Protein AF-K1TLU6-F1 (afdb_monomer_lite)

Sequence (132 aa):
MNIALIRTMDSQGRIVIPAEIRKQMKLSDGDALELENVGMELLLRKCPTHLNGKEEMASYLSVLYSVIHCGIAICSEAHILVSAGIYLPEGTPVTEELAELVADGQELISAENCPVYPVSNTRQPVCAFFPI

pLDDT: mean 86.57, std 10.34, range [41.88, 95.31]

Structure (mmCIF, N/CA/C/O backbone):
data_AF-K1TLU6-F1
#
_entry.id   AF-K1TLU6-F1
#
loop_
_atom_site.group_PDB
_atom_site.id
_atom_site.type_symbol
_atom_site.label_atom_id
_atom_site.label_alt_id
_atom_site.label_comp_id
_atom_site.label_asym_id
_atom_site.label_entity_id
_atom_site.label_seq_id
_atom_site.pdbx_PDB_ins_code
_atom_site.Cartn_x
_atom_site.Cartn_y
_atom_site.Cartn_z
_atom_site.occupancy
_atom_site.B_iso_or_equiv
_atom_site.auth_seq_id
_atom_site.auth_comp_id
_atom_site.auth_asym_id
_atom_site.auth_atom_id
_atom_site.pdbx_PDB_model_num
ATOM 1 N N . MET A 1 1 ? -21.525 -18.022 25.150 1.00 41.88 1 MET A N 1
ATOM 2 C CA . MET A 1 1 ? -22.535 -17.126 25.751 1.00 41.88 1 MET A CA 1
ATOM 3 C C . MET A 1 1 ? -22.153 -15.714 25.329 1.00 41.88 1 MET A C 1
ATOM 5 O O . MET A 1 1 ? -21.106 -15.255 25.764 1.00 41.88 1 MET A O 1
ATOM 9 N N . ASN A 1 2 ? -22.881 -15.087 24.400 1.00 56.19 2 ASN A N 1
ATOM 10 C CA . ASN A 1 2 ? -22.580 -13.707 23.999 1.00 56.19 2 ASN A CA 1
ATOM 11 C C . ASN A 1 2 ? -23.158 -12.776 25.064 1.00 56.19 2 ASN A C 1
ATOM 13 O O . ASN A 1 2 ? -24.371 -12.620 25.168 1.00 56.19 2 ASN A O 1
ATOM 17 N N . ILE A 1 3 ? -22.289 -12.232 25.909 1.00 60.25 3 ILE A N 1
ATOM 18 C CA . ILE A 1 3 ? -22.661 -11.244 26.917 1.00 60.25 3 ILE A CA 1
ATOM 19 C C . ILE A 1 3 ? -22.787 -9.906 26.188 1.00 60.25 3 ILE A C 1
ATOM 21 O O . ILE A 1 3 ? -21.803 -9.405 25.647 1.00 60.25 3 ILE A O 1
ATOM 25 N N . ALA A 1 4 ? -23.989 -9.333 26.149 1.00 68.50 4 ALA A N 1
ATOM 26 C CA . ALA A 1 4 ? -24.184 -7.984 25.635 1.00 68.50 4 ALA A CA 1
ATOM 27 C C . ALA A 1 4 ? -23.617 -6.971 26.644 1.00 68.50 4 ALA A C 1
ATOM 29 O O . ALA A 1 4 ? -24.050 -6.910 27.795 1.00 68.50 4 ALA A O 1
ATOM 30 N N . LEU A 1 5 ? -22.631 -6.184 26.216 1.00 81.50 5 LEU A N 1
ATOM 31 C CA . LEU A 1 5 ? -22.025 -5.117 27.010 1.00 81.50 5 LEU A CA 1
ATOM 32 C C . LEU A 1 5 ? -22.700 -3.789 26.661 1.00 81.50 5 LEU A C 1
ATOM 34 O O . LEU A 1 5 ? -22.479 -3.238 25.588 1.00 81.50 5 LEU A O 1
ATOM 38 N N . ILE A 1 6 ? -23.520 -3.267 27.576 1.00 88.19 6 ILE A N 1
ATOM 39 C CA . ILE A 1 6 ? -24.213 -1.987 27.382 1.00 88.19 6 ILE A CA 1
ATOM 40 C C . ILE A 1 6 ? -23.257 -0.834 27.714 1.00 88.19 6 ILE A C 1
ATOM 42 O O . ILE A 1 6 ? -22.626 -0.807 28.779 1.00 88.19 6 ILE A O 1
ATOM 46 N N . ARG A 1 7 ? -23.145 0.132 26.798 1.00 89.94 7 ARG A N 1
ATOM 47 C CA . ARG A 1 7 ? -22.387 1.377 26.968 1.00 89.94 7 ARG A CA 1
ATOM 48 C C . ARG A 1 7 ? -23.227 2.563 26.522 1.00 89.94 7 ARG A C 1
ATOM 50 O O . ARG A 1 7 ? -24.016 2.455 25.591 1.00 89.94 7 ARG A O 1
ATOM 57 N N . THR A 1 8 ? -23.056 3.682 27.212 1.00 92.00 8 THR A N 1
ATOM 58 C CA . THR A 1 8 ? -23.711 4.947 26.882 1.00 92.00 8 THR A CA 1
ATOM 59 C C . THR A 1 8 ? -22.819 5.770 25.967 1.00 92.00 8 THR A C 1
ATOM 61 O O . THR A 1 8 ? -21.597 5.770 26.118 1.00 92.00 8 THR A O 1
ATOM 64 N N . MET A 1 9 ? -23.448 6.490 25.048 1.00 94.75 9 MET A N 1
ATOM 65 C CA . MET A 1 9 ? -22.794 7.508 24.239 1.00 94.75 9 MET A CA 1
ATOM 66 C C . MET A 1 9 ? -22.582 8.772 25.079 1.00 94.75 9 MET A C 1
ATOM 68 O O . MET A 1 9 ? -23.446 9.127 25.885 1.00 94.75 9 MET A O 1
ATOM 72 N N . ASP A 1 10 ? -21.436 9.430 24.925 1.00 94.88 10 ASP A N 1
ATOM 73 C CA . ASP A 1 10 ? -21.203 10.726 25.563 1.00 94.88 10 ASP A CA 1
ATOM 74 C C . ASP A 1 10 ? -21.828 11.890 24.773 1.00 94.88 10 ASP A C 1
ATOM 76 O O . ASP A 1 10 ? -22.415 11.708 23.706 1.00 94.88 10 ASP A O 1
ATOM 80 N N . SER A 1 11 ? -21.699 13.114 25.290 1.00 95.06 11 SER A N 1
ATOM 81 C CA . SER A 1 11 ? -22.249 14.317 24.650 1.00 95.06 11 SER A CA 1
ATOM 82 C C . SER A 1 11 ? -21.630 14.647 23.288 1.00 95.06 11 SER A C 1
ATOM 84 O O . SER A 1 11 ? -22.181 15.469 22.561 1.00 95.06 11 SER A O 1
ATOM 86 N N . GLN A 1 12 ? -20.497 14.034 22.940 1.00 94.88 12 GLN A N 1
ATOM 87 C CA . GLN A 1 12 ? -19.806 14.220 21.666 1.00 94.88 12 GLN A CA 1
ATOM 88 C C . GLN A 1 12 ? -20.062 13.068 20.686 1.00 94.88 12 GLN A C 1
ATOM 90 O O . GLN A 1 12 ? -19.475 13.053 19.607 1.00 94.88 12 GLN A O 1
ATOM 95 N N . GLY A 1 13 ? -20.911 12.101 21.039 1.00 91.88 13 GLY A N 1
ATOM 96 C CA . GLY A 1 13 ? -21.223 10.971 20.171 1.00 91.88 13 GLY A CA 1
ATOM 97 C C . GLY A 1 13 ? -20.250 9.792 20.274 1.00 91.88 13 GLY A C 1
ATOM 98 O O . GLY A 1 13 ? -20.319 8.871 19.463 1.00 91.88 13 GLY A O 1
ATOM 99 N N . ARG A 1 14 ? -19.327 9.788 21.244 1.00 93.94 14 ARG A N 1
ATOM 100 C CA . ARG A 1 14 ? -18.307 8.736 21.375 1.00 93.94 14 ARG A CA 1
ATOM 101 C C . ARG A 1 14 ? -18.825 7.574 22.213 1.00 93.94 14 ARG A C 1
ATOM 103 O O . ARG A 1 14 ? -19.538 7.767 23.198 1.00 93.94 14 ARG A O 1
ATOM 110 N N . ILE A 1 15 ? -18.402 6.363 21.855 1.00 93.25 15 ILE A N 1
ATOM 111 C CA . ILE A 1 15 ? -18.659 5.132 22.611 1.00 93.25 15 ILE A CA 1
ATOM 112 C C . ILE A 1 15 ? -17.315 4.484 22.940 1.00 93.25 15 ILE A C 1
ATOM 114 O O . ILE A 1 15 ? -16.429 4.393 22.093 1.00 93.25 15 ILE A O 1
ATOM 118 N N . VAL A 1 16 ? -17.157 4.019 24.178 1.00 92.25 16 VAL A N 1
ATOM 119 C CA . VAL A 1 16 ? -15.935 3.338 24.620 1.00 92.25 16 VAL A CA 1
ATOM 120 C C . VAL A 1 16 ? -16.022 1.847 24.302 1.00 92.25 16 VAL A C 1
ATOM 122 O O . VAL A 1 16 ? -16.900 1.160 24.826 1.00 92.25 16 VAL A O 1
ATOM 125 N N . ILE A 1 17 ? -15.077 1.333 23.507 1.00 92.44 17 ILE A N 1
ATOM 126 C CA . ILE A 1 17 ? -14.920 -0.107 23.255 1.00 92.44 17 ILE A CA 1
ATOM 127 C C . ILE A 1 17 ? -14.195 -0.749 24.458 1.00 92.44 17 ILE A C 1
ATOM 129 O O . ILE A 1 17 ? -13.043 -0.393 24.732 1.00 92.44 17 ILE A O 1
ATOM 133 N N . PRO A 1 18 ? -14.828 -1.689 25.191 1.00 91.31 18 PRO A N 1
ATOM 134 C CA . PRO A 1 18 ? -14.215 -2.365 26.337 1.00 91.31 18 PRO A CA 1
ATOM 135 C C . PRO A 1 18 ? -12.895 -3.069 25.996 1.00 91.31 18 PRO A C 1
ATOM 137 O O . PRO A 1 18 ? -12.696 -3.546 24.875 1.00 91.31 18 PRO A O 1
ATOM 140 N N . ALA A 1 19 ? -11.990 -3.159 26.975 1.00 90.94 19 ALA A N 1
ATOM 141 C CA . ALA A 1 19 ? -10.650 -3.719 26.791 1.00 90.94 19 ALA A CA 1
ATOM 142 C C . ALA A 1 19 ? -10.671 -5.182 26.317 1.00 90.94 19 ALA A C 1
ATOM 144 O O . ALA A 1 19 ? -9.802 -5.598 25.554 1.00 90.94 19 ALA A O 1
ATOM 145 N N . GLU A 1 20 ? -11.682 -5.945 26.720 1.00 90.25 20 GLU A N 1
ATOM 146 C CA . GLU A 1 20 ? -11.883 -7.341 26.342 1.00 90.25 20 GLU A CA 1
ATOM 147 C C . GLU A 1 20 ? -12.137 -7.470 24.836 1.00 90.25 20 GLU A C 1
ATOM 149 O O . GLU A 1 20 ? -11.479 -8.267 24.164 1.00 90.25 20 GLU A O 1
ATOM 154 N N . ILE A 1 21 ? -13.025 -6.626 24.294 1.00 90.56 21 ILE A N 1
ATOM 155 C CA . ILE A 1 21 ? -13.331 -6.580 22.858 1.00 90.56 21 ILE A CA 1
ATOM 156 C C . ILE A 1 21 ? -12.114 -6.075 22.086 1.00 90.56 21 ILE A C 1
ATOM 158 O O . ILE A 1 21 ? -11.743 -6.679 21.081 1.00 90.56 21 ILE A O 1
ATOM 162 N N . ARG A 1 22 ? -11.437 -5.025 22.581 1.00 91.94 22 ARG A N 1
ATOM 163 C CA . ARG A 1 22 ? -10.194 -4.532 21.965 1.00 91.94 22 ARG A CA 1
ATOM 164 C C . ARG A 1 22 ? -9.143 -5.637 21.861 1.00 91.94 22 ARG A C 1
ATOM 166 O O . ARG A 1 22 ? -8.579 -5.834 20.792 1.00 91.94 22 ARG A O 1
ATOM 173 N N . LYS A 1 23 ? -8.932 -6.420 22.923 1.00 90.69 23 LYS A N 1
ATOM 174 C CA . LYS A 1 23 ? -7.973 -7.535 22.929 1.00 90.69 23 LYS A CA 1
ATOM 175 C C . LYS A 1 23 ? -8.375 -8.653 21.964 1.00 90.69 23 LYS A C 1
ATOM 177 O O . LYS A 1 23 ? -7.520 -9.164 21.247 1.00 90.69 23 LYS A O 1
ATOM 182 N N . GLN A 1 24 ? -9.657 -9.019 21.929 1.00 89.31 24 GLN A N 1
ATOM 183 C CA . GLN A 1 24 ? -10.171 -10.060 21.034 1.00 89.31 24 GLN A CA 1
ATOM 184 C C . GLN A 1 24 ? -10.057 -9.659 19.556 1.00 89.31 24 GLN A C 1
ATOM 186 O O . GLN A 1 24 ? -9.638 -10.466 18.730 1.00 89.31 24 GLN A O 1
ATOM 191 N N . MET A 1 25 ? -10.380 -8.406 19.240 1.00 88.19 25 MET A N 1
ATOM 192 C CA . MET A 1 25 ? -10.365 -7.852 17.882 1.00 88.19 25 MET A CA 1
ATOM 193 C C . MET A 1 25 ? -9.007 -7.245 17.490 1.00 88.19 25 MET A C 1
ATOM 195 O O . MET A 1 25 ? -8.868 -6.710 16.393 1.00 88.19 25 MET A O 1
ATOM 199 N N . LYS A 1 26 ? -7.998 -7.330 18.372 1.00 90.12 26 LYS A N 1
ATOM 200 C CA . LYS A 1 26 ? -6.657 -6.745 18.197 1.00 90.12 26 LYS A CA 1
ATOM 201 C C . LYS A 1 26 ? -6.703 -5.251 17.836 1.00 90.12 26 LYS A C 1
ATOM 203 O O . LYS A 1 26 ? -5.983 -4.816 16.938 1.00 90.12 26 LYS A O 1
ATOM 208 N N . LEU A 1 27 ? -7.572 -4.501 18.514 1.00 90.94 27 LEU A N 1
ATOM 209 C CA . LEU A 1 27 ? -7.679 -3.049 18.394 1.00 90.94 27 LEU A CA 1
ATOM 210 C C . LEU A 1 27 ? -6.690 -2.366 19.345 1.00 90.94 27 LEU A C 1
ATOM 212 O O . LEU A 1 27 ? -6.689 -2.646 20.547 1.00 90.94 27 LEU A O 1
ATOM 216 N N . SER A 1 28 ? -5.907 -1.447 18.804 1.00 89.94 28 SER A N 1
ATOM 217 C CA . SER A 1 28 ? -4.924 -0.617 19.493 1.00 89.94 28 SER A CA 1
ATOM 218 C C . SER A 1 28 ? -5.311 0.857 19.399 1.00 89.94 28 SER A C 1
ATOM 220 O O . SER A 1 28 ? -6.071 1.266 18.520 1.00 89.94 28 SER A O 1
ATOM 222 N N . ASP A 1 29 ? -4.787 1.669 20.312 1.00 87.50 29 ASP A N 1
ATOM 223 C CA . ASP A 1 29 ? -5.004 3.114 20.271 1.00 87.50 29 ASP A CA 1
ATOM 224 C C . ASP A 1 29 ? -4.427 3.685 18.962 1.00 87.50 29 ASP A C 1
ATOM 226 O O . ASP A 1 29 ? -3.281 3.408 18.608 1.00 87.50 29 ASP A O 1
ATOM 230 N N . GLY A 1 30 ? -5.238 4.455 18.232 1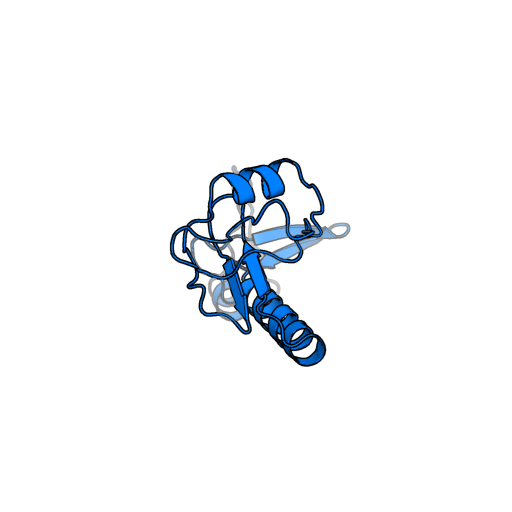.00 85.06 30 GLY A N 1
ATOM 231 C CA . GLY A 1 30 ? -4.887 4.992 16.913 1.00 85.06 30 GLY A CA 1
ATOM 232 C C . GLY A 1 30 ? -5.278 4.113 15.718 1.00 85.06 30 GLY A C 1
ATOM 233 O O . GLY A 1 30 ? -5.140 4.571 14.586 1.00 85.06 30 GLY A O 1
ATOM 234 N N . ASP A 1 31 ? -5.804 2.900 15.930 1.00 86.88 31 ASP A N 1
ATOM 235 C CA . ASP A 1 31 ? -6.344 2.089 14.832 1.00 86.88 31 ASP A CA 1
ATOM 236 C C . ASP A 1 31 ? -7.521 2.798 14.143 1.00 86.88 31 ASP A C 1
ATOM 238 O O . ASP A 1 31 ? -8.465 3.256 14.795 1.00 86.88 31 ASP A O 1
ATOM 242 N N . ALA A 1 32 ? -7.499 2.827 12.810 1.00 86.88 32 ALA A N 1
ATOM 243 C CA . ALA A 1 32 ? -8.638 3.265 12.014 1.00 86.88 32 ALA A CA 1
ATOM 244 C C . ALA A 1 32 ? -9.736 2.188 12.023 1.00 86.88 32 ALA A C 1
ATOM 246 O O . ALA A 1 32 ? -9.459 0.996 11.860 1.00 86.88 32 ALA A O 1
ATOM 247 N N . LEU A 1 33 ? -10.988 2.610 12.206 1.00 90.00 33 LEU A N 1
ATOM 248 C CA . LEU A 1 33 ? -12.160 1.738 12.176 1.00 90.00 33 LEU A CA 1
ATOM 249 C C . LEU A 1 33 ? -13.128 2.210 11.091 1.00 90.00 33 LEU A C 1
ATOM 251 O O . LEU A 1 33 ? -13.484 3.386 11.037 1.00 90.00 33 LEU A O 1
ATOM 255 N N . GLU A 1 34 ? -13.568 1.278 10.257 1.00 89.31 34 GLU A N 1
ATOM 256 C CA . GLU A 1 34 ? -14.655 1.475 9.309 1.00 89.31 34 GLU A CA 1
ATOM 257 C C . GLU A 1 34 ? -15.983 1.313 10.050 1.00 89.31 34 GLU A C 1
ATOM 259 O O . GLU A 1 34 ? -16.135 0.410 10.881 1.00 89.31 34 GLU A O 1
ATOM 264 N N . LEU A 1 35 ? -16.935 2.194 9.751 1.00 90.94 35 LEU A N 1
ATOM 265 C CA . LEU A 1 35 ? -18.243 2.229 10.387 1.00 90.94 35 LEU A CA 1
ATOM 266 C C . LEU A 1 35 ? -19.313 2.150 9.299 1.00 90.94 35 LEU A C 1
ATOM 268 O O . LEU A 1 35 ? -19.484 3.079 8.513 1.00 90.94 35 LEU A O 1
ATOM 272 N N . GLU A 1 36 ? -20.011 1.021 9.250 1.00 92.19 36 GLU A N 1
ATOM 273 C CA . GLU A 1 36 ? -21.055 0.743 8.268 1.00 92.19 36 GLU A CA 1
ATOM 274 C C . GLU A 1 36 ? -22.418 0.658 8.960 1.00 92.19 36 GLU A C 1
ATOM 276 O O . GLU A 1 36 ? -22.553 0.097 10.051 1.00 92.19 36 GLU A O 1
ATOM 281 N N . ASN A 1 37 ? -23.442 1.220 8.317 1.00 94.00 37 ASN A N 1
ATOM 282 C CA . ASN A 1 37 ? -24.821 1.115 8.772 1.00 94.00 37 ASN A CA 1
ATOM 283 C C . ASN A 1 37 ? -25.500 -0.093 8.115 1.00 94.00 37 ASN A C 1
ATOM 285 O O . ASN A 1 37 ? -25.716 -0.101 6.902 1.00 94.00 37 ASN A O 1
ATOM 289 N N . VAL A 1 38 ? -25.872 -1.087 8.920 1.00 94.38 38 VAL A N 1
ATOM 290 C CA . VAL A 1 38 ? -26.587 -2.286 8.475 1.00 94.38 38 VAL A CA 1
ATOM 291 C C . VAL A 1 38 ? -27.980 -2.279 9.104 1.00 94.38 38 VAL A C 1
ATOM 293 O O . VAL A 1 38 ? -28.224 -2.819 10.183 1.00 94.38 38 VAL A O 1
ATOM 296 N N . GLY A 1 39 ? -28.923 -1.620 8.427 1.00 92.00 39 GLY A N 1
ATOM 297 C CA . GLY A 1 39 ? -30.303 -1.477 8.896 1.00 92.00 39 GLY A CA 1
ATOM 298 C C . GLY A 1 39 ? -30.420 -0.563 10.120 1.00 92.00 39 GLY A C 1
ATOM 299 O O . GLY A 1 39 ? -30.456 0.656 9.978 1.00 92.00 39 GLY A O 1
ATOM 300 N N . MET A 1 40 ? -30.541 -1.159 11.310 1.00 91.19 40 MET A N 1
ATOM 301 C CA . MET A 1 40 ? -30.544 -0.456 12.607 1.00 91.19 40 MET A CA 1
ATOM 302 C C . MET A 1 40 ? -29.298 -0.769 13.451 1.00 91.19 40 MET A C 1
ATOM 304 O O . MET A 1 40 ? -29.207 -0.339 14.601 1.00 91.19 40 MET A O 1
ATOM 308 N N . GLU A 1 41 ? -28.345 -1.517 12.899 1.00 91.88 41 GLU A N 1
ATOM 309 C CA . GLU A 1 41 ? -27.115 -1.912 13.575 1.00 91.88 41 GLU A CA 1
ATOM 310 C C . GLU A 1 41 ? -25.915 -1.150 13.007 1.00 91.88 41 GLU A C 1
ATOM 312 O O . GLU A 1 41 ? -25.849 -0.838 11.817 1.00 91.88 41 GLU A O 1
ATOM 317 N N . LEU A 1 42 ? -24.942 -0.866 13.874 1.00 90.81 42 LEU A N 1
ATOM 318 C CA . LEU A 1 42 ? -23.650 -0.321 13.471 1.00 90.81 42 LEU A CA 1
ATOM 319 C C . LEU A 1 42 ? -22.628 -1.451 13.438 1.00 90.81 42 LEU A C 1
ATOM 321 O O . LEU A 1 42 ? -22.308 -2.036 14.475 1.00 90.81 42 LEU A O 1
ATOM 325 N N . LEU A 1 43 ? -22.097 -1.729 12.251 1.00 91.25 43 LEU A N 1
ATOM 326 C CA . LEU A 1 43 ? -20.994 -2.658 12.075 1.00 91.25 43 LEU A CA 1
ATOM 327 C C . LEU A 1 43 ? -19.679 -1.880 12.128 1.00 91.25 43 LEU A C 1
ATOM 329 O O . LEU A 1 43 ? -19.457 -0.961 11.342 1.00 91.25 43 LEU A O 1
ATOM 333 N N . LEU A 1 44 ? -18.799 -2.268 13.052 1.00 91.31 44 LEU A N 1
ATOM 334 C CA . LEU A 1 44 ? -17.441 -1.740 13.130 1.00 91.31 44 LEU A CA 1
ATOM 335 C C . LEU A 1 44 ? -16.452 -2.783 12.620 1.00 91.31 44 LEU A C 1
ATOM 337 O O . LEU A 1 44 ? -16.434 -3.917 13.107 1.00 91.31 44 LEU A O 1
ATOM 341 N N . ARG A 1 45 ? -15.590 -2.387 11.683 1.00 88.94 45 ARG A N 1
ATOM 342 C CA . ARG A 1 45 ? -14.495 -3.223 11.179 1.00 88.94 45 ARG A CA 1
ATOM 343 C C . ARG A 1 45 ? -13.166 -2.520 11.398 1.00 88.94 45 ARG A C 1
ATOM 345 O O . ARG A 1 45 ? -13.065 -1.308 11.244 1.00 88.94 45 ARG A O 1
ATOM 352 N N . LYS A 1 46 ? -12.131 -3.277 11.765 1.00 88.12 46 LYS A N 1
ATOM 353 C CA . LYS A 1 46 ? -10.772 -2.733 11.804 1.00 88.12 46 LYS A CA 1
ATOM 354 C C . LYS A 1 46 ? -10.350 -2.433 10.371 1.00 88.12 46 LYS A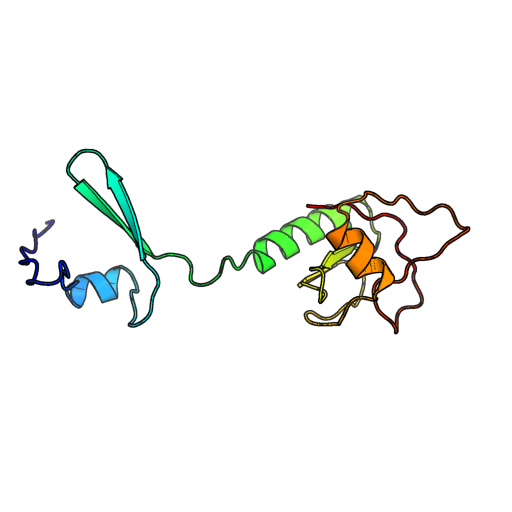 C 1
ATOM 356 O O . LYS A 1 46 ? -10.270 -3.365 9.571 1.00 88.12 46 LYS A O 1
ATOM 361 N N . CYS A 1 47 ? -10.071 -1.169 10.062 1.00 76.88 47 CYS A N 1
ATOM 362 C CA . CYS A 1 47 ? -9.417 -0.854 8.805 1.00 76.88 47 CYS A CA 1
ATOM 363 C C . CYS A 1 47 ? -8.026 -1.484 8.852 1.00 76.88 47 CYS A C 1
ATOM 365 O O . CYS A 1 47 ? -7.298 -1.284 9.834 1.00 76.88 47 CYS A O 1
ATOM 367 N N . PRO A 1 48 ? -7.622 -2.237 7.824 1.00 66.06 48 PRO A N 1
ATOM 368 C CA . PRO A 1 48 ? -6.228 -2.602 7.702 1.00 66.06 48 PRO A CA 1
ATOM 369 C C . PRO A 1 48 ? -5.437 -1.288 7.597 1.00 66.06 48 PRO A C 1
ATOM 371 O O . PRO A 1 48 ? -5.636 -0.494 6.682 1.00 66.06 48 PRO A O 1
ATOM 374 N N . THR A 1 49 ? -4.586 -1.021 8.593 1.00 55.62 49 THR A N 1
ATOM 375 C CA . THR A 1 49 ? -3.757 0.200 8.699 1.00 55.62 49 THR A CA 1
ATOM 376 C C . THR A 1 49 ? -2.809 0.368 7.518 1.00 55.62 49 THR A C 1
ATOM 378 O O . THR A 1 49 ? -2.291 1.451 7.276 1.00 55.62 49 THR A O 1
ATOM 381 N N . HIS A 1 50 ? -2.639 -0.699 6.751 1.00 52.69 50 HIS A N 1
ATOM 382 C CA . HIS A 1 50 ? -2.085 -0.678 5.426 1.00 52.69 50 HIS A CA 1
ATOM 383 C C . HIS A 1 50 ? -3.094 -1.368 4.514 1.00 52.69 50 HIS A C 1
ATOM 385 O O . HIS A 1 50 ? -3.376 -2.553 4.693 1.00 52.69 50 HIS A O 1
ATOM 391 N N . LEU A 1 51 ? -3.544 -0.681 3.466 1.00 49.84 51 LEU A N 1
ATOM 392 C CA . LEU A 1 51 ? -3.638 -1.350 2.174 1.00 49.84 51 LEU A CA 1
ATOM 393 C C . LEU A 1 51 ? -2.214 -1.825 1.870 1.00 49.84 51 LEU A C 1
ATOM 395 O O . LEU A 1 51 ? -1.465 -1.162 1.161 1.00 49.84 51 LEU A O 1
ATOM 399 N N . ASN A 1 52 ? -1.782 -2.925 2.490 1.00 59.34 52 ASN A N 1
ATOM 400 C CA . ASN A 1 52 ? -0.456 -3.487 2.289 1.00 59.34 52 ASN A CA 1
ATOM 401 C C . ASN A 1 52 ? -0.474 -4.290 0.995 1.00 59.34 52 ASN A C 1
ATOM 403 O O . ASN A 1 52 ? 0.108 -5.367 0.938 1.00 59.34 52 ASN A O 1
ATOM 407 N N . GLY A 1 53 ? -1.086 -3.692 -0.040 1.00 68.44 53 GLY A N 1
ATOM 408 C CA . GLY A 1 53 ? -1.205 -4.189 -1.398 1.00 68.44 53 GLY A CA 1
ATOM 409 C C . GLY A 1 53 ? 0.136 -4.619 -1.958 1.00 68.44 53 GLY A C 1
ATOM 410 O O . GLY A 1 53 ? 0.175 -5.248 -2.990 1.00 68.44 53 GLY A O 1
ATOM 411 N N . LYS A 1 54 ? 1.252 -4.290 -1.305 1.00 79.38 54 LYS A N 1
ATOM 412 C CA . LYS A 1 54 ? 2.578 -4.808 -1.593 1.00 79.38 54 LYS A CA 1
ATOM 413 C C . LYS A 1 54 ? 2.637 -6.331 -1.645 1.00 79.38 54 LYS A C 1
ATOM 415 O O . LYS A 1 54 ? 3.273 -6.832 -2.564 1.00 79.38 54 LYS A O 1
ATOM 420 N N . GLU A 1 55 ? 2.032 -7.067 -0.711 1.00 83.44 55 GLU A N 1
ATOM 421 C CA . GLU A 1 55 ? 2.078 -8.538 -0.770 1.00 83.44 55 GLU A CA 1
ATOM 422 C C . GLU A 1 55 ? 1.257 -9.062 -1.951 1.00 83.44 55 GLU A C 1
ATOM 424 O O . GLU A 1 55 ? 1.728 -9.916 -2.703 1.00 83.44 55 GLU A O 1
ATOM 429 N N . GLU A 1 56 ? 0.077 -8.491 -2.181 1.00 86.94 56 GLU A N 1
ATOM 430 C CA . GLU A 1 56 ? -0.787 -8.816 -3.312 1.00 86.94 56 GLU A CA 1
ATOM 431 C C . GLU A 1 56 ? -0.149 -8.421 -4.654 1.00 86.94 56 GLU A C 1
ATOM 433 O O . GLU A 1 56 ? -0.153 -9.210 -5.595 1.00 86.94 56 GLU A O 1
ATOM 438 N N . MET A 1 57 ? 0.467 -7.242 -4.735 1.00 90.38 57 MET A N 1
ATOM 439 C CA . MET A 1 57 ? 1.199 -6.714 -5.887 1.00 90.38 57 MET A CA 1
ATOM 440 C C . MET A 1 57 ? 2.446 -7.555 -6.167 1.00 90.38 57 MET A C 1
ATOM 442 O O . MET A 1 57 ? 2.707 -7.894 -7.317 1.00 90.38 57 MET A O 1
ATOM 446 N N . ALA A 1 58 ? 3.200 -7.940 -5.133 1.00 90.94 58 ALA A N 1
ATOM 447 C CA . ALA A 1 58 ? 4.340 -8.842 -5.268 1.00 90.94 58 ALA A CA 1
ATOM 448 C C . ALA A 1 58 ? 3.893 -10.225 -5.754 1.00 90.94 58 ALA A C 1
ATOM 450 O O . ALA A 1 58 ? 4.518 -10.791 -6.651 1.00 90.94 58 ALA A O 1
ATOM 451 N N . SER A 1 59 ? 2.795 -10.752 -5.204 1.00 92.12 59 SER A N 1
ATOM 452 C CA . SER A 1 59 ? 2.210 -12.020 -5.638 1.00 92.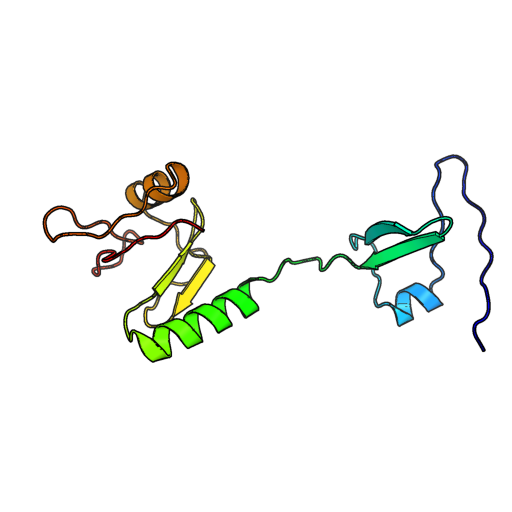12 59 SER A CA 1
ATOM 453 C C . SER A 1 59 ? 1.767 -11.945 -7.101 1.00 92.12 59 SER A C 1
ATOM 455 O O . SER A 1 59 ? 2.166 -12.787 -7.907 1.00 92.12 59 SER A O 1
ATOM 457 N N . TYR A 1 60 ? 1.051 -10.888 -7.483 1.00 92.62 60 TYR A N 1
ATOM 458 C CA . TYR A 1 60 ? 0.625 -10.640 -8.858 1.00 92.62 60 TYR A CA 1
ATOM 459 C C . TYR A 1 60 ? 1.812 -10.548 -9.825 1.00 92.62 60 TYR A C 1
ATOM 461 O O . TYR A 1 60 ? 1.860 -11.275 -10.820 1.00 92.62 60 TYR A O 1
ATOM 469 N N . LEU A 1 61 ? 2.815 -9.724 -9.502 1.00 94.00 61 LEU A N 1
ATOM 470 C CA . LEU A 1 61 ? 4.031 -9.599 -10.304 1.00 94.00 61 LEU A CA 1
ATOM 471 C C . LEU A 1 61 ? 4.790 -10.922 -10.418 1.00 94.00 61 LEU A C 1
ATOM 473 O O . LEU A 1 61 ? 5.333 -11.215 -11.481 1.00 94.00 61 LEU A O 1
ATOM 477 N N . SER A 1 62 ? 4.812 -11.741 -9.362 1.00 92.94 62 SER A N 1
ATOM 478 C CA . SER A 1 62 ? 5.474 -13.048 -9.392 1.00 92.94 62 SER A CA 1
ATOM 479 C C . SER A 1 62 ? 4.812 -14.011 -10.384 1.00 92.94 62 SER A C 1
ATOM 481 O O . SER A 1 62 ? 5.509 -14.696 -11.136 1.00 92.94 62 SER A O 1
ATOM 483 N N . VAL A 1 63 ? 3.475 -14.012 -10.449 1.00 95.31 63 VAL A N 1
ATOM 484 C CA . VAL A 1 63 ? 2.707 -14.808 -11.415 1.00 95.31 63 VAL A CA 1
ATOM 485 C C . VAL A 1 63 ? 2.949 -14.289 -12.826 1.00 95.31 63 VAL A C 1
ATOM 487 O O . VAL A 1 63 ? 3.264 -15.077 -13.716 1.00 95.31 63 VAL A O 1
ATOM 490 N N . LEU A 1 64 ? 2.878 -12.974 -13.035 1.00 93.62 64 LEU A N 1
ATOM 491 C CA . LEU A 1 64 ? 3.096 -12.380 -14.351 1.00 93.62 64 LEU A CA 1
ATOM 492 C C . LEU A 1 64 ? 4.514 -12.671 -14.870 1.00 93.62 64 LEU A C 1
ATOM 494 O O . LEU A 1 64 ? 4.674 -13.151 -15.993 1.00 93.62 64 LEU A O 1
ATOM 498 N N . TYR A 1 65 ? 5.533 -12.497 -14.023 1.00 94.62 65 TYR A N 1
ATOM 499 C CA . TYR A 1 65 ? 6.925 -12.831 -14.335 1.00 94.62 65 TYR A CA 1
ATOM 500 C C . TYR A 1 65 ? 7.116 -14.307 -14.705 1.00 94.62 65 TYR A C 1
ATOM 502 O O . TYR A 1 65 ? 7.903 -14.616 -15.601 1.00 94.62 65 TYR A O 1
ATOM 510 N N . SER A 1 66 ? 6.384 -15.222 -14.059 1.00 94.94 66 SER A N 1
ATOM 511 C CA . SER A 1 66 ? 6.463 -16.658 -14.358 1.00 94.94 66 SER A CA 1
ATOM 512 C C . SER A 1 66 ? 5.993 -17.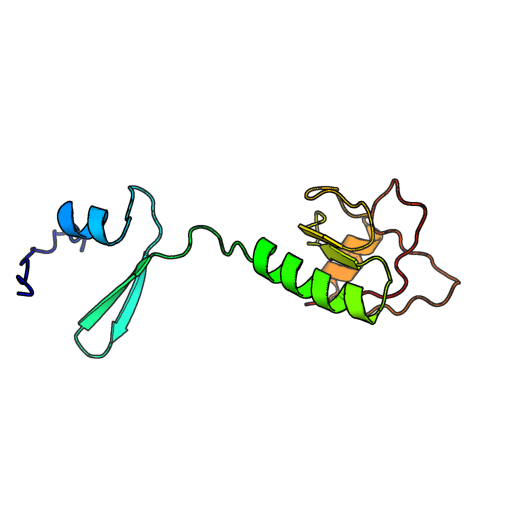021 -15.772 1.00 94.94 66 SER A C 1
ATOM 514 O O . SER A 1 66 ? 6.360 -18.084 -16.266 1.00 94.94 66 SER A O 1
ATOM 516 N N . VAL A 1 67 ? 5.213 -16.144 -16.417 1.00 95.25 67 VAL A N 1
ATOM 517 C CA . VAL A 1 67 ? 4.675 -16.342 -17.770 1.00 95.25 67 VAL A CA 1
ATOM 518 C C . VAL A 1 67 ? 5.481 -15.569 -18.814 1.00 95.25 67 VAL A C 1
ATOM 520 O O . VAL A 1 67 ? 5.813 -16.128 -19.856 1.00 95.25 67 VAL A O 1
ATOM 523 N N . ILE A 1 68 ? 5.791 -14.290 -18.559 1.00 90.50 68 ILE A N 1
ATOM 524 C CA . ILE A 1 68 ? 6.429 -13.424 -19.567 1.00 90.50 68 ILE A CA 1
ATOM 525 C C . ILE A 1 68 ? 7.961 -13.430 -19.503 1.00 90.50 68 ILE A C 1
ATOM 527 O O . ILE A 1 68 ? 8.610 -13.118 -20.496 1.00 90.50 68 ILE A O 1
ATOM 531 N N . HIS A 1 69 ? 8.545 -13.760 -18.344 1.00 91.00 69 HIS A N 1
ATOM 532 C CA . HIS A 1 69 ? 9.994 -13.766 -18.086 1.00 91.00 69 HIS A CA 1
ATOM 533 C C . HIS A 1 69 ? 10.746 -12.449 -18.386 1.00 91.00 69 HIS A C 1
ATOM 535 O O . HIS A 1 69 ? 11.969 -12.441 -18.526 1.00 91.00 69 HIS A O 1
ATOM 541 N N . CYS A 1 70 ? 10.041 -11.320 -18.437 1.00 90.44 70 CYS A N 1
ATOM 542 C CA . CYS A 1 70 ? 10.608 -9.973 -18.519 1.00 90.44 70 CYS A CA 1
ATOM 543 C C . CYS A 1 70 ? 10.661 -9.323 -17.131 1.00 90.44 70 CYS A C 1
ATOM 545 O O . CYS A 1 70 ? 9.854 -9.659 -16.275 1.00 90.44 70 CYS A O 1
ATOM 547 N N . GLY A 1 71 ? 11.576 -8.377 -16.903 1.00 92.25 71 GLY A N 1
ATOM 548 C CA . GLY A 1 71 ? 11.568 -7.571 -15.678 1.00 92.25 71 GLY A CA 1
ATOM 549 C C . GLY A 1 71 ? 10.325 -6.679 -15.610 1.00 92.25 71 GLY A C 1
ATOM 550 O O . GLY A 1 71 ? 9.999 -6.016 -16.589 1.00 92.25 71 GLY A O 1
ATOM 551 N N . ILE A 1 72 ? 9.635 -6.668 -14.470 1.00 94.44 72 ILE A N 1
ATOM 552 C CA . ILE A 1 72 ? 8.386 -5.926 -14.259 1.00 94.44 72 ILE A CA 1
ATOM 553 C C . ILE A 1 72 ? 8.496 -5.142 -12.956 1.00 94.44 72 ILE A C 1
ATOM 555 O O . ILE A 1 72 ? 9.064 -5.630 -11.977 1.00 94.44 72 ILE A O 1
ATOM 559 N N . ALA A 1 73 ? 7.922 -3.946 -12.924 1.00 94.12 73 ALA A N 1
ATOM 560 C CA . ALA A 1 73 ? 7.765 -3.167 -11.709 1.00 94.12 73 ALA A CA 1
ATOM 561 C C . ALA A 1 73 ? 6.405 -2.471 -11.689 1.00 94.12 73 ALA A C 1
ATOM 563 O O . ALA A 1 73 ? 5.837 -2.181 -12.738 1.00 94.12 73 ALA A O 1
ATOM 564 N N . ILE A 1 74 ? 5.908 -2.204 -10.486 1.00 93.88 74 ILE A N 1
ATOM 565 C CA . ILE A 1 74 ? 4.794 -1.290 -10.240 1.00 93.88 74 ILE A CA 1
ATOM 566 C C . ILE A 1 74 ? 5.383 -0.062 -9.555 1.00 93.88 74 ILE A C 1
ATOM 568 O O . ILE A 1 74 ? 6.167 -0.190 -8.608 1.00 93.88 74 ILE A O 1
ATOM 572 N N . CYS A 1 75 ? 5.018 1.122 -10.030 1.00 92.19 75 CYS A N 1
ATOM 573 C CA . CYS A 1 75 ? 5.473 2.398 -9.498 1.00 92.19 75 CYS A CA 1
ATOM 574 C C . CYS A 1 75 ? 4.305 3.355 -9.268 1.00 92.19 75 CYS A C 1
ATOM 576 O O . CYS A 1 75 ? 3.235 3.212 -9.851 1.00 92.19 75 CYS A O 1
ATOM 578 N N . SER A 1 76 ? 4.548 4.335 -8.407 1.00 91.00 76 SER A N 1
ATOM 579 C CA . SER A 1 76 ? 3.773 5.573 -8.336 1.00 91.00 76 SER A CA 1
ATOM 580 C C . SER A 1 76 ? 4.417 6.639 -9.230 1.00 91.00 76 SER A C 1
ATOM 582 O O . SER A 1 76 ? 5.490 6.411 -9.788 1.00 91.00 76 SER A O 1
ATOM 584 N N . GLU A 1 77 ? 3.825 7.833 -9.280 1.00 89.88 77 GLU A N 1
ATOM 585 C CA . GLU A 1 77 ? 4.435 9.028 -9.890 1.00 89.88 77 GLU A CA 1
ATOM 586 C C . GLU A 1 77 ? 5.801 9.389 -9.273 1.00 89.88 77 GLU A C 1
ATOM 588 O O . GLU A 1 77 ? 6.596 10.087 -9.890 1.00 89.88 77 GLU A O 1
ATOM 593 N N . ALA A 1 78 ? 6.091 8.925 -8.050 1.00 89.38 78 ALA A N 1
ATOM 594 C CA . ALA A 1 78 ? 7.296 9.308 -7.316 1.00 89.38 78 ALA A CA 1
ATOM 595 C C . ALA A 1 78 ? 8.361 8.203 -7.243 1.00 89.38 78 ALA A C 1
ATOM 597 O O . ALA A 1 78 ? 9.557 8.489 -7.303 1.00 89.38 78 ALA A O 1
ATOM 598 N N . HIS A 1 79 ? 7.962 6.944 -7.048 1.00 92.25 79 HIS A N 1
ATOM 599 C CA . HIS A 1 79 ? 8.903 5.859 -6.751 1.00 92.25 79 HIS A CA 1
ATOM 600 C C . HIS A 1 79 ? 8.366 4.463 -7.082 1.00 92.25 79 HIS A C 1
ATOM 602 O O . HIS A 1 79 ? 7.157 4.241 -7.188 1.00 92.25 79 HIS A O 1
ATOM 608 N N . ILE A 1 80 ? 9.290 3.505 -7.177 1.00 93.31 80 ILE A N 1
ATOM 609 C CA . ILE A 1 80 ? 9.008 2.074 -7.335 1.00 93.31 80 ILE A CA 1
ATOM 610 C C . ILE A 1 80 ? 8.374 1.505 -6.061 1.00 93.31 80 ILE A C 1
ATOM 612 O O . ILE A 1 80 ? 8.926 1.649 -4.969 1.00 93.31 80 ILE A O 1
ATOM 616 N N . LEU A 1 81 ? 7.248 0.808 -6.217 1.00 91.88 81 LEU A N 1
ATOM 617 C CA . LEU A 1 81 ? 6.515 0.140 -5.139 1.00 91.88 81 LEU A CA 1
ATOM 618 C C . LEU A 1 81 ? 6.952 -1.324 -4.990 1.00 91.88 81 LEU A C 1
ATOM 620 O O . LEU A 1 81 ? 7.224 -1.794 -3.888 1.00 91.88 81 LEU A O 1
ATOM 624 N N . VAL A 1 82 ? 7.043 -2.055 -6.104 1.00 93.50 82 VAL A N 1
ATOM 625 C CA . VAL A 1 82 ? 7.462 -3.464 -6.126 1.00 93.50 82 VAL A CA 1
ATOM 626 C C . VAL A 1 82 ? 8.046 -3.834 -7.490 1.00 93.50 82 VAL A C 1
ATOM 628 O O . VAL A 1 82 ? 7.681 -3.240 -8.502 1.00 93.50 82 VAL A O 1
ATOM 631 N N . SER A 1 83 ? 8.951 -4.812 -7.533 1.00 94.00 83 SER A N 1
ATOM 632 C CA . SER A 1 83 ? 9.548 -5.321 -8.770 1.00 94.00 83 SER A CA 1
ATOM 633 C C . SER A 1 83 ? 9.737 -6.842 -8.748 1.00 94.00 83 SER A C 1
ATOM 635 O O . SER A 1 83 ? 9.855 -7.454 -7.686 1.00 94.00 83 SER A O 1
ATOM 637 N N . ALA A 1 84 ? 9.743 -7.459 -9.932 1.00 94.50 84 ALA A N 1
ATOM 638 C CA . ALA A 1 84 ? 10.009 -8.878 -10.158 1.00 94.50 84 ALA A CA 1
ATOM 639 C C . ALA A 1 84 ? 10.849 -9.060 -11.433 1.00 94.50 84 ALA A C 1
ATOM 641 O O . ALA A 1 84 ? 10.651 -8.359 -12.421 1.00 94.50 84 ALA A O 1
ATOM 642 N N . GLY A 1 85 ? 11.817 -9.982 -11.424 1.00 91.38 85 GLY A N 1
ATOM 643 C CA . GLY A 1 85 ? 12.687 -10.238 -12.585 1.00 91.38 85 GLY A CA 1
ATOM 644 C C . GLY A 1 85 ? 13.733 -9.151 -12.885 1.00 91.38 85 GLY A C 1
ATOM 645 O O . GLY A 1 85 ? 14.565 -9.334 -13.769 1.00 91.38 85 GLY A O 1
ATOM 646 N N . ILE A 1 86 ? 13.730 -8.045 -12.137 1.00 91.06 86 ILE A N 1
ATOM 647 C CA . ILE A 1 86 ? 14.700 -6.946 -12.203 1.00 91.06 86 ILE A CA 1
ATOM 648 C C . ILE A 1 86 ? 14.988 -6.435 -10.788 1.00 91.06 86 ILE A C 1
ATOM 650 O O . ILE A 1 86 ? 14.115 -6.466 -9.923 1.00 91.06 86 ILE A O 1
ATOM 654 N N . TYR A 1 87 ? 16.213 -5.9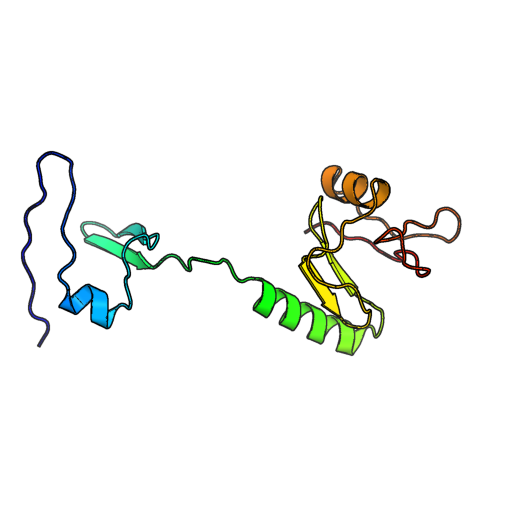68 -10.536 1.00 90.00 87 TYR A N 1
ATOM 655 C CA . TYR A 1 87 ? 16.560 -5.355 -9.255 1.00 90.00 87 TYR A CA 1
ATOM 656 C C . TYR A 1 87 ? 16.221 -3.861 -9.265 1.00 90.00 87 TYR A C 1
ATOM 658 O O . TYR A 1 87 ? 17.037 -3.029 -9.662 1.00 90.00 87 TYR A O 1
ATOM 666 N N . LEU A 1 88 ? 15.008 -3.536 -8.818 1.00 91.31 88 LEU A N 1
ATOM 667 C CA . LEU A 1 88 ? 14.550 -2.172 -8.557 1.00 91.31 88 LEU A CA 1
ATOM 668 C C . LEU A 1 88 ? 14.063 -2.093 -7.105 1.00 91.31 88 LEU A C 1
ATOM 670 O O . LEU A 1 88 ? 12.943 -2.533 -6.823 1.00 91.31 88 LEU A O 1
ATOM 674 N N . PRO A 1 89 ? 14.901 -1.600 -6.174 1.00 89.31 89 PRO A N 1
ATOM 675 C CA . PRO A 1 89 ? 14.526 -1.484 -4.772 1.00 89.31 89 PRO A CA 1
ATOM 676 C C . PRO A 1 89 ? 13.283 -0.613 -4.584 1.00 89.31 89 PRO A C 1
ATOM 678 O O . PRO A 1 89 ? 13.118 0.408 -5.254 1.00 89.31 89 PRO A O 1
ATOM 681 N N . GLU A 1 90 ? 12.436 -0.992 -3.634 1.00 90.12 90 GLU A N 1
ATOM 682 C CA . GLU A 1 90 ? 11.314 -0.163 -3.191 1.00 90.12 90 GLU A CA 1
ATOM 683 C C . GLU A 1 90 ? 11.801 1.225 -2.753 1.00 90.12 90 GLU A C 1
ATOM 685 O O . GLU A 1 90 ? 12.848 1.359 -2.116 1.00 90.12 90 GLU A O 1
ATOM 690 N N . GLY A 1 91 ? 11.050 2.262 -3.119 1.00 87.38 91 GLY A N 1
ATOM 691 C CA . GLY A 1 91 ? 11.402 3.649 -2.819 1.00 87.38 91 GLY A CA 1
ATOM 692 C C . GLY A 1 91 ? 12.442 4.256 -3.762 1.00 87.38 91 GLY A C 1
ATOM 693 O O . GLY A 1 91 ? 12.768 5.432 -3.614 1.00 87.38 91 GLY A O 1
ATOM 694 N N . THR A 1 92 ? 12.951 3.504 -4.747 1.00 92.56 92 THR A N 1
ATOM 695 C CA . THR A 1 92 ? 13.816 4.084 -5.786 1.00 92.56 92 THR A CA 1
ATOM 696 C C . THR A 1 92 ? 13.008 5.101 -6.598 1.00 92.56 92 THR A C 1
ATOM 698 O O . THR A 1 92 ? 11.926 4.741 -7.073 1.00 92.56 92 THR A O 1
ATOM 701 N N . PRO A 1 93 ? 13.494 6.344 -6.765 1.00 93.06 93 PRO A N 1
ATOM 702 C CA . PRO A 1 93 ? 12.767 7.372 -7.498 1.00 93.06 93 PRO A CA 1
ATOM 703 C C . PRO A 1 93 ? 12.681 7.031 -8.986 1.00 93.06 93 PRO A C 1
ATOM 705 O O . PRO A 1 93 ? 13.659 6.551 -9.571 1.00 93.06 93 PRO A O 1
ATOM 708 N N . VAL A 1 94 ? 11.515 7.287 -9.581 1.00 93.88 94 VAL A N 1
ATOM 709 C CA . VAL A 1 94 ? 11.314 7.162 -11.031 1.00 93.88 94 VAL A CA 1
ATOM 710 C C . VAL A 1 94 ? 11.903 8.366 -11.769 1.00 93.88 94 VAL A C 1
ATOM 712 O O . VAL A 1 94 ? 12.162 9.410 -11.169 1.00 93.88 94 VAL A O 1
ATOM 715 N N . THR A 1 95 ? 12.165 8.218 -13.066 1.00 93.12 95 THR A N 1
ATOM 716 C CA . THR A 1 95 ? 12.545 9.347 -13.931 1.00 93.12 95 THR A CA 1
ATOM 717 C C . THR A 1 95 ? 11.362 10.293 -14.150 1.00 93.12 95 THR A C 1
ATOM 719 O O . THR A 1 95 ? 10.206 9.883 -14.047 1.00 93.12 95 THR A O 1
ATOM 722 N N . GLU A 1 96 ? 11.648 11.554 -14.486 1.00 90.81 96 GLU A N 1
ATOM 723 C CA . GLU A 1 96 ? 10.612 12.550 -14.808 1.00 90.81 96 GLU A CA 1
ATOM 724 C C . GLU A 1 96 ? 9.740 12.088 -15.986 1.00 90.81 96 GLU A C 1
ATOM 726 O O . GLU A 1 96 ? 8.521 12.173 -15.919 1.00 90.81 96 GLU A O 1
ATOM 731 N N . GLU A 1 97 ? 10.354 11.479 -17.002 1.00 89.31 97 GLU A N 1
ATOM 732 C CA . GLU A 1 97 ? 9.667 10.934 -18.180 1.00 89.31 97 GLU A CA 1
ATOM 733 C C . GLU A 1 97 ? 8.625 9.868 -17.800 1.00 89.31 97 GLU A C 1
ATOM 735 O O . GLU A 1 97 ? 7.522 9.844 -18.339 1.00 89.31 97 GLU A O 1
ATOM 740 N N . LEU A 1 98 ? 8.961 8.975 -16.859 1.00 89.81 98 LEU A N 1
ATOM 741 C CA . LEU A 1 98 ? 8.026 7.955 -16.389 1.00 89.81 98 LEU A CA 1
ATOM 742 C C . LEU A 1 98 ? 6.944 8.559 -15.485 1.00 89.81 98 LEU A C 1
ATOM 744 O O . LEU A 1 98 ? 5.796 8.130 -15.553 1.00 89.81 98 LEU A O 1
ATOM 748 N N . ALA A 1 99 ? 7.288 9.550 -14.661 1.00 91.25 99 ALA A N 1
ATOM 749 C CA . ALA A 1 99 ? 6.321 10.250 -13.820 1.00 91.25 99 ALA A CA 1
ATOM 750 C C . ALA A 1 99 ? 5.252 10.974 -14.658 1.00 91.25 99 ALA A C 1
ATOM 752 O O . ALA A 1 99 ? 4.070 10.890 -14.332 1.00 91.25 99 ALA A O 1
ATOM 753 N N . GLU A 1 100 ? 5.649 11.613 -15.762 1.00 90.44 100 GLU A N 1
ATOM 754 C CA . GLU A 1 100 ? 4.728 12.239 -16.718 1.00 90.44 100 GLU A CA 1
ATOM 755 C C . GLU A 1 100 ? 3.788 11.207 -17.358 1.00 90.44 100 GLU A C 1
ATOM 757 O O . GLU A 1 100 ? 2.579 11.421 -17.387 1.00 90.44 100 GLU A O 1
ATOM 762 N N . LEU A 1 101 ? 4.303 10.042 -17.775 1.00 88.38 101 LEU A N 1
ATOM 763 C CA . LEU A 1 101 ? 3.472 8.958 -18.322 1.00 88.38 101 LEU A CA 1
ATOM 764 C C . LEU A 1 101 ? 2.438 8.433 -17.317 1.00 88.38 101 LEU A C 1
ATOM 766 O O . LEU A 1 101 ? 1.307 8.123 -17.700 1.00 88.38 101 LEU A O 1
ATOM 770 N N . VAL A 1 102 ? 2.820 8.330 -16.039 1.00 90.06 102 VAL A N 1
ATOM 771 C CA . VAL A 1 102 ? 1.900 7.941 -14.960 1.00 90.06 102 VAL A CA 1
ATOM 772 C C . VAL A 1 102 ? 0.821 9.007 -14.772 1.00 90.06 102 VAL A C 1
ATOM 774 O O . VAL A 1 102 ? -0.356 8.657 -14.714 1.00 90.06 102 VAL A O 1
ATOM 777 N N . ALA A 1 103 ? 1.201 10.286 -14.724 1.00 89.25 103 ALA A N 1
ATOM 778 C CA . ALA A 1 103 ? 0.272 11.397 -14.526 1.00 89.25 103 ALA A CA 1
ATOM 779 C C . ALA A 1 103 ? -0.716 11.563 -15.696 1.00 89.25 103 ALA A C 1
ATOM 781 O O . ALA A 1 103 ? -1.899 11.826 -15.478 1.00 89.25 103 ALA A O 1
ATOM 782 N N . ASP A 1 104 ? -0.249 11.364 -16.931 1.00 88.25 104 ASP A N 1
ATOM 783 C CA . ASP A 1 104 ? -1.071 11.449 -18.140 1.00 88.25 104 ASP A CA 1
ATOM 784 C C . ASP A 1 104 ? -1.963 10.212 -18.342 1.00 88.25 104 ASP A C 1
ATOM 786 O O . ASP A 1 104 ? -2.904 10.248 -19.143 1.00 88.25 104 ASP A O 1
ATOM 790 N N . GLY A 1 105 ? -1.683 9.110 -17.634 1.00 86.44 105 GLY A N 1
ATOM 791 C CA . GLY A 1 105 ? -2.432 7.859 -17.740 1.00 86.44 105 GLY A CA 1
ATOM 792 C C . GLY A 1 105 ? -2.379 7.253 -19.145 1.00 86.44 105 GLY A C 1
ATOM 793 O O . GLY A 1 105 ? -3.361 6.668 -19.603 1.00 86.44 105 GLY A O 1
ATOM 794 N N . GLN A 1 106 ? -1.263 7.430 -19.858 1.00 81.38 106 GLN A N 1
ATOM 795 C CA . GLN A 1 106 ? -1.101 6.940 -21.226 1.00 81.38 106 GLN A CA 1
ATOM 796 C C . GLN A 1 106 ? -0.396 5.589 -21.259 1.00 81.38 106 GLN A C 1
ATOM 798 O O . GLN A 1 106 ? 0.645 5.394 -20.639 1.00 81.38 106 GLN A O 1
ATOM 803 N N . GLU A 1 107 ? -0.940 4.660 -22.040 1.00 88.12 107 GLU A N 1
ATOM 804 C CA . GLU A 1 107 ? -0.251 3.417 -22.373 1.00 88.12 107 GLU A CA 1
ATOM 805 C C . GLU A 1 107 ? 0.903 3.696 -23.339 1.00 88.12 107 GLU A C 1
ATOM 807 O O . GLU A 1 107 ? 0.752 4.411 -24.332 1.00 88.12 107 GLU A O 1
ATOM 812 N N . LEU A 1 108 ? 2.052 3.077 -23.080 1.00 85.88 108 LEU A N 1
ATOM 813 C CA . LEU A 1 108 ? 3.208 3.142 -23.964 1.00 85.88 108 LEU A CA 1
ATOM 814 C C . LEU A 1 108 ? 3.637 1.726 -24.318 1.00 85.88 108 LEU A C 1
ATOM 816 O O . LEU A 1 108 ? 3.941 0.925 -23.442 1.00 85.88 108 LEU A O 1
ATOM 820 N N . ILE A 1 109 ? 3.740 1.434 -25.610 1.00 86.00 109 ILE A N 1
ATOM 821 C CA . ILE A 1 109 ? 4.461 0.266 -26.118 1.00 86.00 109 ILE A CA 1
ATOM 822 C C . ILE A 1 109 ? 5.636 0.824 -26.908 1.00 86.00 109 ILE A C 1
ATOM 824 O O . ILE A 1 109 ? 5.454 1.410 -27.976 1.00 86.00 109 ILE A O 1
ATOM 828 N N . SER A 1 110 ? 6.836 0.725 -26.340 1.00 74.12 110 SER A N 1
ATOM 829 C CA . SER A 1 110 ? 8.012 1.370 -26.910 1.00 74.12 110 SER A CA 1
ATOM 830 C C . SER A 1 110 ? 8.445 0.639 -28.183 1.00 74.12 110 SER A C 1
ATOM 832 O O . SER A 1 110 ? 8.787 -0.544 -28.160 1.00 74.12 110 SER A O 1
ATOM 834 N N . ALA A 1 111 ? 8.436 1.359 -29.305 1.00 61.88 111 ALA A N 1
ATOM 835 C CA . ALA A 1 111 ? 9.222 1.025 -30.484 1.00 61.88 111 ALA A CA 1
ATOM 836 C C . ALA A 1 111 ? 10.564 1.761 -30.362 1.00 61.88 111 ALA A C 1
ATOM 838 O O . ALA A 1 111 ? 10.576 2.914 -29.942 1.00 61.88 111 ALA A O 1
ATOM 839 N N . GLU A 1 112 ? 11.666 1.104 -30.735 1.00 62.09 112 GLU A N 1
ATOM 840 C CA . GLU A 1 112 ? 13.090 1.379 -30.427 1.00 62.09 112 GLU A CA 1
ATOM 841 C C . GLU A 1 112 ? 13.628 2.834 -30.532 1.00 62.09 112 GLU A C 1
ATOM 843 O O . GLU A 1 112 ? 14.782 3.084 -30.192 1.00 62.09 112 GLU A O 1
ATOM 848 N N . ASN A 1 113 ? 12.832 3.812 -30.963 1.00 66.62 113 ASN A N 1
ATOM 849 C CA . ASN A 1 113 ? 13.256 5.177 -31.271 1.00 66.62 113 ASN A CA 1
ATOM 850 C C . ASN A 1 113 ? 13.304 6.144 -30.067 1.00 66.62 113 ASN A C 1
ATOM 852 O O . ASN A 1 113 ? 14.010 7.146 -30.157 1.00 66.62 113 ASN A O 1
ATOM 856 N N . CYS A 1 114 ? 12.613 5.863 -28.953 1.00 72.50 114 CYS A N 1
ATOM 857 C CA . CYS A 1 114 ? 12.607 6.711 -27.745 1.00 72.50 114 CYS A CA 1
ATOM 858 C C . CYS A 1 114 ? 12.623 5.850 -26.464 1.00 72.50 114 CYS A C 1
ATOM 860 O O . CYS A 1 114 ? 11.557 5.478 -25.964 1.00 72.50 114 CYS A O 1
ATOM 862 N N . PRO A 1 115 ? 13.808 5.490 -25.930 1.00 83.12 115 PRO A N 1
ATOM 863 C CA . PRO A 1 115 ? 13.898 4.682 -24.720 1.00 83.12 115 PRO A CA 1
ATOM 864 C C . PRO A 1 115 ? 13.530 5.510 -23.483 1.00 83.12 115 PRO A C 1
ATOM 866 O O . PRO A 1 115 ? 14.226 6.465 -23.151 1.00 83.12 115 PRO A O 1
ATOM 869 N N . VAL A 1 116 ? 12.476 5.102 -22.778 1.00 86.56 116 VAL A N 1
ATOM 870 C CA . VAL A 1 116 ? 12.136 5.619 -21.443 1.00 86.56 116 VAL A CA 1
ATOM 871 C C . VAL A 1 116 ? 12.790 4.711 -20.412 1.00 86.56 116 VAL A C 1
ATOM 873 O O . VAL A 1 116 ? 12.640 3.493 -20.493 1.00 86.56 116 VAL A O 1
ATOM 876 N N . TYR A 1 117 ? 13.524 5.259 -19.448 1.00 89.69 117 TYR A N 1
ATOM 877 C CA . TYR A 1 117 ? 14.158 4.459 -18.394 1.00 89.69 117 TYR A CA 1
ATOM 878 C C . TYR A 1 117 ? 13.346 4.533 -17.105 1.00 89.69 117 TYR A C 1
ATOM 880 O O . TYR A 1 117 ? 12.895 5.618 -16.754 1.00 89.69 117 TYR A O 1
ATOM 888 N N . PRO A 1 118 ? 13.180 3.422 -16.364 1.00 87.38 118 PRO A N 1
ATOM 889 C CA . PRO A 1 118 ? 12.362 3.435 -15.156 1.00 87.38 118 PRO A CA 1
ATOM 890 C C . PRO A 1 118 ? 13.012 4.214 -14.010 1.00 87.38 118 PRO A C 1
ATOM 892 O O . PRO A 1 118 ? 12.315 4.841 -13.221 1.00 87.38 118 PRO A O 1
ATOM 895 N N . VAL A 1 119 ? 14.346 4.179 -13.910 1.00 89.81 119 VAL A N 1
ATOM 896 C CA . VAL A 1 119 ? 15.134 4.902 -12.901 1.00 89.81 119 VAL A CA 1
ATOM 897 C C . VAL A 1 119 ? 16.454 5.378 -13.521 1.00 89.81 119 VAL A C 1
ATOM 899 O O . VAL A 1 119 ? 16.962 4.771 -14.466 1.00 89.81 119 VAL A O 1
ATOM 902 N N . SER A 1 120 ? 17.071 6.421 -12.963 1.00 82.75 120 SER A N 1
ATOM 903 C CA . SER A 1 120 ? 18.254 7.078 -13.556 1.00 82.75 120 SER A CA 1
ATOM 904 C C . SER A 1 120 ? 19.484 6.172 -13.731 1.00 82.75 120 SER A C 1
ATOM 906 O O . SER A 1 120 ? 20.342 6.444 -14.565 1.00 82.75 120 SER A O 1
ATOM 908 N N . ASN A 1 121 ? 19.588 5.091 -12.950 1.00 77.31 121 ASN A N 1
ATOM 909 C CA . ASN A 1 121 ? 20.765 4.213 -12.919 1.00 77.31 121 ASN A CA 1
ATOM 910 C C . ASN A 1 121 ? 20.597 2.903 -13.710 1.00 77.31 121 ASN A C 1
ATOM 912 O O . ASN A 1 121 ? 21.522 2.086 -13.744 1.00 77.31 121 ASN A O 1
ATOM 916 N N . THR A 1 122 ? 19.440 2.658 -14.329 1.00 75.50 122 THR A N 1
ATOM 917 C CA . THR A 1 122 ? 19.204 1.429 -15.102 1.00 75.50 122 THR A CA 1
ATOM 918 C C . THR A 1 122 ? 19.595 1.574 -16.563 1.00 75.50 122 THR A C 1
ATOM 920 O O . THR A 1 122 ? 19.320 2.585 -17.192 1.00 75.50 122 THR A O 1
ATOM 923 N N . ARG A 1 123 ? 20.185 0.513 -17.127 1.00 76.50 123 ARG A N 1
ATOM 924 C CA . ARG A 1 123 ? 20.528 0.424 -18.560 1.00 76.50 123 ARG A CA 1
ATOM 925 C C . ARG A 1 123 ? 19.438 -0.228 -19.415 1.00 76.50 123 ARG A C 1
ATOM 927 O O . ARG A 1 123 ? 19.632 -0.392 -20.613 1.00 76.50 123 ARG A O 1
ATOM 934 N N . GLN A 1 124 ? 18.341 -0.659 -18.798 1.00 84.00 124 GLN A N 1
ATOM 935 C CA . GLN A 1 124 ? 17.239 -1.342 -19.470 1.00 84.00 124 GLN A CA 1
ATOM 936 C C . GLN A 1 124 ? 16.072 -0.362 -19.624 1.00 84.00 124 GLN A C 1
ATOM 938 O O . GLN A 1 124 ? 15.575 0.115 -18.601 1.00 84.00 124 GLN A O 1
ATOM 943 N N . PRO A 1 125 ? 15.662 -0.032 -20.860 1.00 88.94 125 PRO A N 1
ATOM 944 C CA . PRO A 1 125 ? 14.500 0.812 -21.086 1.00 88.94 125 PRO A CA 1
ATOM 945 C C . PRO A 1 125 ? 13.198 0.042 -20.838 1.00 88.94 125 PRO A C 1
ATOM 947 O O . PRO A 1 125 ? 13.149 -1.188 -20.920 1.00 88.94 125 PRO A O 1
ATOM 950 N N . VAL A 1 126 ? 12.133 0.786 -20.558 1.00 89.50 126 VAL A N 1
ATOM 951 C CA . VAL A 1 126 ? 10.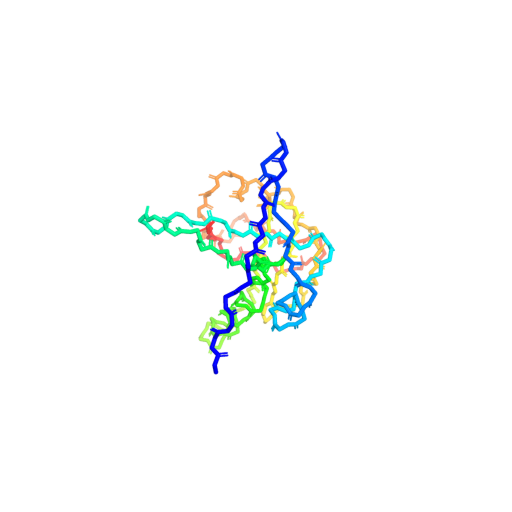763 0.291 -20.453 1.00 89.50 126 VAL A CA 1
ATOM 952 C C . VAL A 1 126 ? 10.279 -0.108 -21.847 1.00 89.50 126 VAL A C 1
ATOM 954 O O . VAL A 1 126 ? 10.211 0.720 -22.753 1.00 89.50 126 VAL A O 1
ATOM 957 N N . CYS A 1 127 ? 9.944 -1.387 -22.027 1.00 90.12 127 CYS A N 1
ATOM 958 C CA . CYS A 1 127 ? 9.391 -1.896 -23.285 1.00 90.12 127 CYS A CA 1
ATOM 959 C C . CYS A 1 127 ? 7.879 -1.658 -23.401 1.00 90.12 127 CYS A C 1
ATOM 961 O O . CYS A 1 127 ? 7.375 -1.424 -24.498 1.00 90.12 127 CYS A O 1
ATOM 963 N N . ALA A 1 128 ? 7.166 -1.702 -22.277 1.00 90.38 128 ALA A N 1
ATOM 964 C CA . ALA A 1 128 ? 5.742 -1.430 -22.198 1.00 90.38 128 ALA A CA 1
ATOM 965 C C . ALA A 1 128 ? 5.382 -0.825 -20.833 1.00 90.38 128 ALA A C 1
ATOM 967 O O . ALA A 1 128 ? 5.946 -1.220 -19.811 1.00 90.38 128 ALA A O 1
ATOM 968 N N . PHE A 1 129 ? 4.436 0.107 -20.828 1.00 91.50 129 PHE A N 1
ATOM 969 C CA . PHE A 1 129 ? 3.883 0.765 -19.652 1.00 91.50 129 PHE A CA 1
ATOM 970 C C . PHE A 1 129 ? 2.358 0.780 -19.759 1.00 91.50 129 PHE A C 1
ATOM 972 O O . PHE A 1 129 ? 1.809 1.125 -20.807 1.00 91.50 129 PHE A O 1
ATOM 979 N N . PHE A 1 130 ? 1.697 0.406 -18.664 1.00 91.44 130 PHE A N 1
ATOM 980 C CA . PHE A 1 130 ? 0.245 0.339 -18.563 1.00 91.44 130 PHE A CA 1
ATOM 981 C C . PHE A 1 130 ? -0.194 1.032 -17.265 1.00 91.44 130 PHE A C 1
ATOM 983 O O . PHE A 1 130 ? 0.261 0.613 -16.195 1.00 91.44 130 PHE A O 1
ATOM 990 N N . PRO A 1 131 ? -1.042 2.071 -17.334 1.00 86.25 131 PRO A N 1
ATOM 991 C CA . PRO A 1 131 ? -1.625 2.696 -16.152 1.00 86.25 131 PRO A CA 1
ATOM 992 C C . PRO A 1 131 ? -2.618 1.734 -15.474 1.00 86.25 131 PRO A C 1
ATOM 994 O O . PRO A 1 131 ? -3.263 0.924 -16.145 1.00 86.25 131 PRO A O 1
ATOM 997 N N . ILE A 1 132 ? -2.715 1.809 -14.143 1.00 78.38 132 ILE A N 1
ATOM 998 C CA . ILE A 1 132 ? -3.572 0.960 -13.292 1.00 78.38 132 ILE A CA 1
ATOM 999 C C . ILE A 1 132 ? -4.557 1.839 -12.527 1.00 78.38 132 ILE A C 1
ATOM 1001 O O . ILE A 1 132 ? -4.104 2.880 -12.001 1.00 78.38 132 ILE A O 1
#

Foldseek 3Di:
DDDDDDFDADPVRDTDDDPVNCVVLVNDPPFDWDWDDDPPDIDIDGDPPDPCCLVVVQVVQVVVCVPPVDKDFDAALFFTCDIDNDDGDGRQGFDNVVSVCQVVQDKDQDDPPDFGCGHPPDPDGDRIDGHD

Organism: NCBI:txid408170

InterPro domains:
  IPR007159 SpoVT-AbrB domain [PF04014] (6-46)
  IPR007159 SpoVT-AbrB domain [PS51740] (4-49)
  IPR007159 SpoVT-AbrB domain [SM00966] (7-52)
  IPR007159 SpoVT-AbrB domain [TIGR01439] (7-46)
  IPR037914 SpoVT-AbrB domain superfamily [SSF89447] (2-49)

Radius of gyration: 22.8 Å; chains: 1; bounding box: 51×31×59 Å

Secondary structure (DSSP, 8-state):
----------TTS--PPPHHHHHHTT--TT--EEEEEETTEEEEEE--S---THHHHHHHHHHHHHHH-S-EEEE-SSBEEEEESS---TTPBPPHHHHHHHHHT--EE--TTSPPPSSTT-SS--SEE---